Protein AF-A0A6N8H4H5-F1 (afdb_monomer)

pLDDT: mean 72.97, std 14.24, range [39.72, 92.44]

Structure (mmCIF, N/CA/C/O backbone):
data_AF-A0A6N8H4H5-F1
#
_entry.id   AF-A0A6N8H4H5-F1
#
loop_
_atom_site.group_PDB
_atom_site.id
_atom_site.type_symbol
_atom_site.label_atom_id
_atom_site.label_alt_id
_atom_site.label_comp_id
_atom_site.label_asym_id
_atom_site.label_entity_id
_atom_site.label_seq_id
_atom_site.pdbx_PDB_ins_code
_atom_site.Cartn_x
_atom_site.Cartn_y
_atom_site.Cartn_z
_atom_site.occupancy
_atom_site.B_iso_or_equiv
_atom_site.auth_seq_id
_atom_site.auth_comp_id
_atom_site.auth_asym_id
_atom_site.auth_atom_id
_atom_site.pdbx_PDB_model_num
ATOM 1 N N . MET A 1 1 ? -21.437 -4.713 -33.690 1.00 43.69 1 MET A N 1
ATOM 2 C CA . MET A 1 1 ? -20.366 -3.698 -33.616 1.00 43.69 1 MET A CA 1
ATOM 3 C C . MET A 1 1 ? -19.085 -4.381 -34.052 1.00 43.69 1 MET A C 1
ATOM 5 O O . MET A 1 1 ? -18.631 -5.266 -33.344 1.00 43.69 1 MET A O 1
ATOM 9 N N . SER A 1 2 ? -18.586 -4.101 -35.254 1.00 47.16 2 SER A N 1
ATOM 10 C CA . SER A 1 2 ? -17.380 -4.763 -35.764 1.00 47.16 2 SER A CA 1
ATOM 11 C C . SER A 1 2 ? -16.152 -4.190 -35.055 1.00 47.16 2 SER A C 1
ATOM 13 O O . SER A 1 2 ? -15.905 -2.990 -35.151 1.00 47.16 2 SER A O 1
ATOM 15 N N . GLU A 1 3 ? -15.398 -5.023 -34.334 1.00 49.66 3 GLU A N 1
ATOM 16 C CA . GLU A 1 3 ? -14.085 -4.649 -33.798 1.00 49.66 3 GLU A CA 1
ATOM 17 C C . GLU A 1 3 ? -13.124 -4.380 -34.962 1.00 49.66 3 GLU A C 1
ATOM 19 O O . GLU A 1 3 ? -12.720 -5.289 -35.693 1.00 49.66 3 GLU A O 1
ATOM 24 N N . TYR A 1 4 ? -12.752 -3.118 -35.156 1.00 48.62 4 TYR A N 1
ATOM 25 C CA . TYR A 1 4 ? -11.718 -2.748 -36.112 1.00 48.62 4 TYR A CA 1
ATOM 26 C C . TYR A 1 4 ? -10.347 -3.074 -35.512 1.00 48.62 4 TYR A C 1
ATOM 28 O O . TYR A 1 4 ? -9.849 -2.352 -34.654 1.00 48.62 4 TYR A O 1
ATOM 36 N N . LYS A 1 5 ? -9.707 -4.152 -35.978 1.00 54.41 5 LYS A N 1
ATOM 37 C CA . LYS A 1 5 ? -8.287 -4.411 -35.700 1.00 54.41 5 LYS A CA 1
ATOM 38 C C . LYS A 1 5 ? -7.439 -3.785 -36.804 1.00 54.41 5 LYS A C 1
ATOM 40 O O . LYS A 1 5 ? -7.489 -4.220 -37.956 1.00 54.41 5 LYS A O 1
ATOM 45 N N . LEU A 1 6 ? -6.656 -2.763 -36.452 1.00 58.09 6 LEU A N 1
ATOM 46 C CA . LEU A 1 6 ? -5.573 -2.263 -37.302 1.00 58.09 6 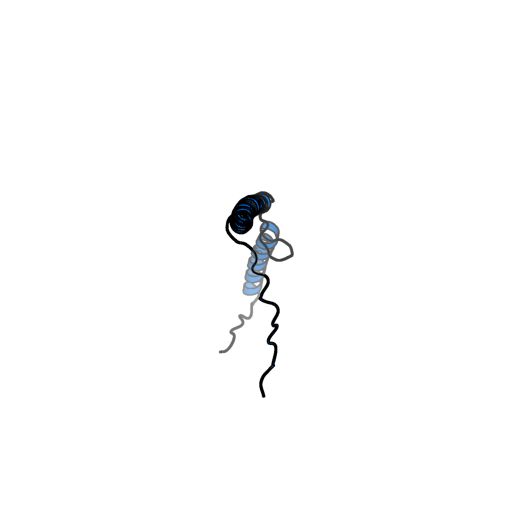LEU A CA 1
ATOM 47 C C . LEU A 1 6 ? -4.674 -3.449 -37.671 1.00 58.09 6 LEU A C 1
ATOM 49 O O . LEU A 1 6 ? -4.214 -4.166 -36.788 1.00 58.09 6 LEU A O 1
ATOM 53 N N . LYS A 1 7 ? -4.419 -3.669 -38.964 1.00 61.03 7 LYS A N 1
ATOM 54 C CA . LYS A 1 7 ? -3.366 -4.591 -39.407 1.00 61.03 7 LYS A CA 1
ATOM 55 C C . LYS A 1 7 ? -2.055 -3.805 -39.418 1.00 61.03 7 LYS A C 1
ATOM 57 O O . LYS A 1 7 ? -1.870 -2.997 -40.331 1.00 61.03 7 LYS A O 1
ATOM 62 N N . PRO A 1 8 ? -1.157 -3.970 -38.431 1.00 62.03 8 PRO A N 1
ATOM 63 C CA . PRO A 1 8 ? 0.086 -3.223 -38.432 1.00 62.03 8 PRO A CA 1
ATOM 64 C C . PRO A 1 8 ? 0.955 -3.717 -39.593 1.00 62.03 8 PRO A C 1
ATOM 66 O O . PRO A 1 8 ? 1.492 -4.821 -39.576 1.00 62.03 8 PRO A O 1
ATOM 69 N N . GLY A 1 9 ? 1.114 -2.884 -40.623 1.00 77.12 9 GLY A N 1
ATOM 70 C CA . GLY A 1 9 ? 2.256 -3.006 -41.527 1.00 77.12 9 GLY A CA 1
ATOM 71 C C . GLY A 1 9 ? 3.571 -2.788 -40.762 1.00 77.12 9 GLY A C 1
ATOM 72 O O . GLY A 1 9 ? 3.570 -2.521 -39.559 1.00 77.12 9 GLY A O 1
ATOM 73 N N . LYS A 1 10 ? 4.721 -2.824 -41.450 1.00 79.75 10 LYS A N 1
ATOM 74 C CA . LYS A 1 10 ? 6.044 -2.631 -40.809 1.00 79.75 10 LYS A CA 1
ATOM 75 C C . LYS A 1 10 ? 6.121 -1.373 -39.928 1.00 79.75 10 LYS A C 1
ATOM 77 O O . LYS A 1 10 ? 6.761 -1.401 -38.883 1.00 79.75 10 LYS A O 1
ATOM 82 N N . LEU A 1 11 ? 5.460 -0.289 -40.342 1.00 78.38 11 LEU A N 1
ATOM 83 C CA . LEU A 1 11 ? 5.392 0.959 -39.578 1.00 78.38 11 LEU A CA 1
ATOM 84 C C . LEU A 1 11 ? 4.516 0.833 -38.322 1.00 78.38 11 LEU A C 1
ATOM 86 O O . LEU A 1 11 ? 4.924 1.278 -37.256 1.00 78.38 11 LEU A O 1
ATOM 90 N N . GLY A 1 12 ? 3.356 0.179 -38.432 1.00 74.88 12 GLY A N 1
ATOM 91 C CA . GLY A 1 12 ? 2.470 -0.061 -37.291 1.00 74.88 12 GLY A CA 1
ATOM 92 C C . GLY A 1 12 ? 3.131 -0.925 -36.218 1.00 74.88 12 GLY A C 1
ATOM 93 O O . GLY A 1 12 ? 2.983 -0.636 -35.037 1.00 74.88 12 GLY A O 1
ATOM 94 N N . LYS A 1 13 ? 3.933 -1.920 -36.624 1.00 82.00 13 LYS A N 1
ATOM 95 C CA . LYS A 1 13 ? 4.674 -2.773 -35.686 1.00 82.00 13 LYS A CA 1
ATOM 96 C C . LYS A 1 13 ? 5.704 -1.977 -34.880 1.00 82.00 13 LYS A C 1
ATOM 98 O O . LYS A 1 13 ? 5.700 -2.062 -33.664 1.00 82.00 13 LYS A O 1
ATOM 103 N N . LYS A 1 14 ? 6.497 -1.118 -35.534 1.00 84.81 14 LYS A N 1
ATOM 104 C CA . LYS A 1 14 ? 7.461 -0.242 -34.840 1.00 84.81 14 LYS A CA 1
ATOM 105 C C . LYS A 1 14 ? 6.805 0.6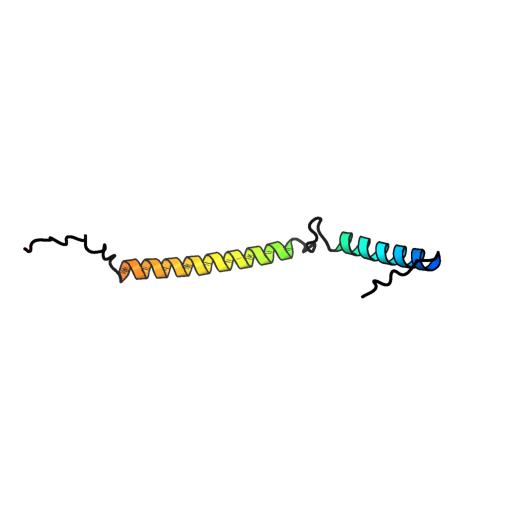72 -33.806 1.00 84.81 14 LYS A C 1
ATOM 107 O O . LYS A 1 14 ? 7.393 0.938 -32.767 1.00 84.81 14 LYS A O 1
ATOM 112 N N . ILE A 1 15 ? 5.616 1.183 -34.121 1.00 81.00 15 ILE A N 1
ATOM 113 C CA . ILE A 1 15 ? 4.859 2.033 -33.203 1.00 81.00 15 ILE A CA 1
ATOM 114 C C . ILE A 1 15 ? 4.389 1.206 -32.001 1.00 81.00 15 ILE A C 1
ATOM 116 O O . ILE A 1 15 ? 4.616 1.623 -30.874 1.00 81.00 15 ILE A O 1
ATOM 120 N N . MET A 1 16 ? 3.810 0.022 -32.227 1.00 76.25 16 MET A N 1
ATOM 121 C CA . MET A 1 16 ? 3.403 -0.887 -31.146 1.00 76.25 16 MET A CA 1
ATOM 122 C C . MET A 1 16 ? 4.578 -1.282 -30.249 1.00 76.25 16 MET A C 1
ATOM 124 O O . MET A 1 16 ? 4.453 -1.186 -29.036 1.00 76.25 16 MET A O 1
ATOM 128 N N . ASP A 1 17 ? 5.730 -1.624 -30.830 1.00 87.56 17 ASP A N 1
ATOM 129 C CA . ASP A 1 17 ? 6.939 -1.965 -30.073 1.00 87.56 17 ASP A CA 1
ATOM 130 C C . ASP A 1 17 ? 7.398 -0.787 -29.187 1.00 87.56 17 ASP A C 1
ATOM 132 O O . ASP A 1 17 ? 7.837 -0.978 -28.054 1.00 87.56 17 ASP A O 1
ATOM 136 N N . ALA A 1 18 ? 7.274 0.453 -29.679 1.00 85.62 18 ALA A N 1
ATOM 137 C CA . ALA A 1 18 ? 7.604 1.648 -28.905 1.00 85.62 18 ALA A CA 1
ATOM 138 C C . ALA A 1 18 ? 6.617 1.896 -27.754 1.00 85.62 18 ALA A C 1
ATOM 140 O O . ALA A 1 18 ? 7.052 2.247 -26.659 1.00 85.62 18 ALA A O 1
ATOM 141 N N . TYR A 1 19 ? 5.315 1.704 -27.986 1.00 85.75 19 TYR A N 1
ATOM 142 C CA . TYR A 1 19 ? 4.300 1.794 -26.932 1.00 85.75 19 TYR A CA 1
ATOM 143 C C . TYR A 1 19 ? 4.510 0.722 -25.869 1.00 85.75 19 TYR A C 1
ATOM 145 O O . TYR A 1 19 ? 4.571 1.054 -24.690 1.00 85.75 19 TYR A O 1
ATOM 153 N N . GLN A 1 20 ? 4.725 -0.523 -26.288 1.00 89.50 20 GLN A N 1
ATOM 154 C CA . GLN A 1 20 ? 4.993 -1.626 -25.378 1.00 89.50 20 GLN A CA 1
ATOM 155 C C . GLN A 1 20 ? 6.244 -1.357 -24.536 1.00 89.50 20 GLN A C 1
ATOM 157 O O . GLN A 1 20 ? 6.206 -1.477 -23.321 1.00 89.50 20 GLN A O 1
ATOM 162 N N . GLY A 1 21 ? 7.318 -0.839 -25.138 1.00 92.44 21 GLY A N 1
ATOM 163 C CA . GLY A 1 21 ? 8.510 -0.455 -24.378 1.00 92.44 21 GLY A CA 1
ATOM 164 C C . GLY A 1 21 ? 8.299 0.703 -23.387 1.00 92.44 21 GLY A C 1
ATOM 165 O O . GLY A 1 21 ? 9.091 0.856 -22.456 1.00 92.44 21 GLY A O 1
ATOM 166 N N . ILE A 1 22 ? 7.278 1.548 -23.573 1.00 89.25 22 ILE A N 1
ATOM 167 C CA . ILE A 1 22 ? 6.879 2.569 -22.589 1.00 89.25 22 ILE A CA 1
ATOM 168 C C . ILE A 1 22 ? 6.049 1.926 -21.473 1.00 89.25 22 ILE A C 1
ATOM 170 O O . ILE A 1 22 ? 6.282 2.236 -20.305 1.00 89.25 22 ILE A O 1
ATOM 174 N N . GLU A 1 23 ? 5.122 1.035 -21.823 1.00 85.31 23 GLU A N 1
ATOM 175 C CA . GLU A 1 23 ? 4.298 0.284 -20.871 1.00 85.31 23 GLU A CA 1
ATOM 176 C C . GLU A 1 23 ? 5.166 -0.573 -19.948 1.00 85.31 23 GLU A C 1
ATOM 178 O O . GLU A 1 23 ? 5.054 -0.443 -18.732 1.00 85.31 23 GLU A O 1
ATOM 183 N N . ASP A 1 24 ? 6.115 -1.332 -20.498 1.00 92.19 24 ASP A N 1
ATOM 184 C CA . ASP A 1 24 ? 7.040 -2.170 -19.730 1.00 92.19 24 ASP A CA 1
ATOM 185 C C . ASP A 1 24 ? 7.816 -1.334 -18.698 1.00 92.19 24 ASP A C 1
ATOM 187 O O . ASP A 1 24 ? 7.889 -1.672 -17.519 1.00 92.19 24 ASP A O 1
ATOM 191 N N . LYS A 1 25 ? 8.321 -0.160 -19.104 1.00 92.19 25 LYS A N 1
ATOM 192 C CA . LYS A 1 25 ? 9.024 0.762 -18.195 1.00 92.19 25 LYS A CA 1
ATOM 193 C C . LYS A 1 25 ? 8.117 1.337 -17.115 1.00 92.19 25 LYS A C 1
ATOM 195 O O . LYS A 1 25 ? 8.594 1.614 -16.015 1.00 92.19 25 LYS A O 1
ATOM 200 N N . PHE A 1 26 ? 6.850 1.589 -17.430 1.00 89.38 26 PHE A N 1
ATOM 201 C CA . PHE A 1 26 ? 5.886 2.073 -16.451 1.00 89.38 26 PHE A CA 1
ATOM 202 C C . PHE A 1 26 ? 5.591 0.990 -15.412 1.00 89.38 26 PHE A C 1
ATOM 204 O O . PHE A 1 26 ? 5.679 1.270 -14.217 1.00 89.38 26 PHE A O 1
ATOM 211 N N . VAL A 1 27 ? 5.321 -0.238 -15.860 1.00 89.50 27 VAL A N 1
ATOM 212 C CA . VAL A 1 27 ? 5.083 -1.403 -14.997 1.00 89.50 27 VAL A CA 1
ATOM 213 C C . VAL A 1 27 ? 6.287 -1.629 -14.081 1.00 89.50 27 VAL A C 1
ATOM 215 O O . VAL A 1 27 ? 6.142 -1.611 -12.861 1.00 89.50 27 VAL A O 1
ATOM 218 N N . ASP A 1 28 ? 7.498 -1.692 -14.637 1.00 89.00 28 ASP A N 1
ATOM 219 C CA . ASP A 1 28 ? 8.725 -1.888 -13.859 1.00 89.00 28 ASP A CA 1
ATOM 220 C C . ASP A 1 28 ? 8.948 -0.790 -12.810 1.00 89.00 28 ASP A C 1
ATOM 222 O O . ASP A 1 28 ? 9.419 -1.055 -11.698 1.00 89.00 28 ASP A O 1
ATOM 226 N N . LYS A 1 29 ? 8.627 0.464 -13.147 1.00 86.75 29 LYS A N 1
ATOM 227 C CA . LYS A 1 29 ? 8.906 1.616 -12.284 1.00 86.75 29 LYS A CA 1
ATOM 228 C C . LYS A 1 29 ? 7.845 1.832 -11.210 1.00 86.75 29 LYS A C 1
ATOM 230 O O . LYS A 1 29 ? 8.199 2.281 -10.120 1.00 86.75 29 LYS A O 1
ATOM 235 N N . PHE A 1 30 ? 6.581 1.550 -11.515 1.00 84.94 30 PHE A N 1
ATOM 236 C CA . PHE A 1 30 ? 5.447 1.983 -10.703 1.00 84.94 30 PHE A CA 1
ATOM 237 C C . PHE A 1 30 ? 4.551 0.861 -10.202 1.00 84.94 30 PHE A C 1
ATOM 239 O O . PHE A 1 30 ? 3.750 1.166 -9.329 1.00 84.94 30 PHE A O 1
ATOM 246 N N . LEU A 1 31 ? 4.655 -0.379 -10.691 1.00 89.31 31 LEU A N 1
ATOM 247 C CA . LEU A 1 31 ? 3.763 -1.473 -10.286 1.00 89.31 31 LEU A CA 1
ATOM 248 C C . LEU A 1 31 ? 4.508 -2.637 -9.625 1.00 89.31 31 LEU A C 1
ATOM 250 O O . LEU A 1 31 ? 5.622 -2.975 -10.025 1.00 89.31 31 LEU A O 1
ATOM 254 N N . GLU A 1 32 ? 3.897 -3.219 -8.598 1.00 86.75 32 GLU A N 1
ATOM 255 C CA . GLU A 1 32 ? 4.267 -4.511 -8.012 1.00 86.75 32 GLU A CA 1
ATOM 256 C C . GLU A 1 32 ? 3.724 -5.666 -8.882 1.00 86.75 32 GLU A C 1
ATOM 258 O O . GLU A 1 32 ? 2.946 -5.445 -9.814 1.00 86.75 32 GLU A O 1
ATOM 263 N N . GLU A 1 33 ? 4.120 -6.914 -8.598 1.00 84.62 33 GLU A N 1
ATOM 264 C CA . GLU A 1 33 ? 3.706 -8.090 -9.393 1.00 84.62 33 GLU A CA 1
ATOM 265 C C . GLU A 1 33 ? 2.186 -8.332 -9.404 1.00 84.62 33 GLU A C 1
ATOM 267 O O . GLU A 1 33 ? 1.655 -8.903 -10.355 1.00 84.62 33 GLU A O 1
ATOM 272 N N . ASP A 1 34 ? 1.474 -7.880 -8.371 1.00 84.62 34 ASP A N 1
ATOM 273 C CA . ASP A 1 34 ? 0.015 -7.980 -8.261 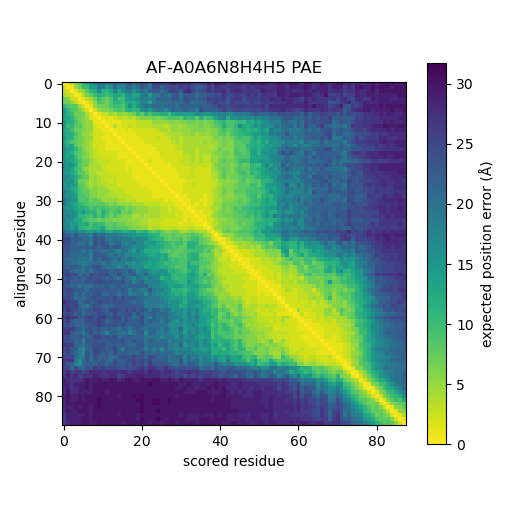1.00 84.62 34 ASP A CA 1
ATOM 274 C C . ASP A 1 34 ? -0.734 -6.843 -8.987 1.00 84.62 34 ASP A C 1
ATOM 276 O O . ASP A 1 34 ? -1.966 -6.797 -8.973 1.00 84.62 34 ASP A O 1
ATOM 280 N N . GLY A 1 35 ? -0.004 -5.930 -9.638 1.00 82.44 35 GLY A N 1
ATOM 281 C CA . GLY A 1 35 ? -0.555 -4.771 -10.337 1.00 82.44 35 GLY A CA 1
ATOM 282 C C . GLY A 1 35 ? -0.905 -3.591 -9.426 1.00 82.44 35 GLY A C 1
ATOM 283 O O . GLY A 1 35 ? -1.440 -2.592 -9.914 1.00 82.44 35 GLY A O 1
ATOM 284 N N . SER A 1 36 ? -0.611 -3.669 -8.125 1.00 82.25 36 SER A N 1
ATOM 285 C CA . SER A 1 36 ? -0.700 -2.521 -7.222 1.00 82.25 36 SER A CA 1
ATOM 286 C C . SER A 1 36 ? 0.450 -1.540 -7.466 1.00 82.25 36 SER A C 1
ATOM 288 O O . SER A 1 36 ? 1.477 -1.887 -8.048 1.00 82.25 36 SER A O 1
ATOM 290 N N . LEU A 1 37 ? 0.283 -0.276 -7.068 1.00 83.69 37 LEU A N 1
ATOM 291 C CA . LEU A 1 37 ? 1.361 0.703 -7.185 1.00 83.69 37 LEU A CA 1
ATOM 292 C C . LEU A 1 37 ? 2.495 0.355 -6.213 1.00 83.69 37 LEU A C 1
ATOM 294 O O . LEU A 1 37 ? 2.234 0.057 -5.051 1.00 83.69 37 LEU A O 1
ATOM 298 N N . LYS A 1 38 ? 3.745 0.541 -6.652 1.00 84.12 38 LYS A N 1
ATOM 299 C CA . LYS A 1 38 ? 4.958 0.614 -5.824 1.00 84.12 38 LYS A CA 1
ATOM 300 C C . LYS A 1 38 ? 4.892 1.850 -4.940 1.00 84.12 38 LYS A C 1
ATOM 302 O O . LYS A 1 38 ? 5.618 2.833 -5.117 1.00 84.12 38 LYS A O 1
ATOM 307 N N . THR A 1 39 ? 3.957 1.856 -4.005 1.00 68.81 39 THR A N 1
ATOM 308 C CA . THR A 1 39 ? 3.883 2.875 -2.982 1.00 68.81 39 THR A CA 1
ATOM 309 C C . THR A 1 39 ? 5.027 2.561 -2.033 1.00 68.81 39 THR A C 1
ATOM 311 O O . THR A 1 39 ? 4.914 1.665 -1.204 1.00 68.81 39 THR A O 1
ATOM 314 N N . GLY A 1 40 ? 6.181 3.215 -2.208 1.00 65.88 40 GLY A N 1
ATOM 315 C CA . GLY A 1 40 ? 7.338 2.979 -1.339 1.00 65.88 40 GLY A CA 1
ATOM 316 C C . GLY A 1 40 ? 6.924 3.020 0.137 1.00 65.88 40 GLY A C 1
ATOM 317 O O . GLY A 1 40 ? 5.950 3.697 0.469 1.00 65.88 40 GLY A O 1
ATOM 318 N N . GLY A 1 41 ? 7.649 2.325 1.024 1.00 64.75 41 GLY A N 1
ATOM 319 C CA . GLY A 1 41 ? 7.198 1.987 2.392 1.00 64.75 41 GLY A CA 1
ATOM 320 C C . GLY A 1 41 ? 6.731 3.141 3.301 1.00 64.75 41 GLY A C 1
ATOM 321 O O . GLY A 1 41 ? 6.308 2.916 4.427 1.00 64.75 41 GLY A O 1
ATOM 322 N N . MET A 1 42 ? 6.795 4.390 2.844 1.00 65.19 42 MET A N 1
ATOM 323 C CA . MET A 1 42 ? 6.137 5.549 3.442 1.00 65.19 42 MET A CA 1
ATOM 324 C C . MET A 1 42 ? 4.600 5.491 3.359 1.00 65.19 42 MET A C 1
ATOM 326 O O . MET A 1 42 ? 3.945 5.920 4.305 1.00 65.19 42 MET A O 1
ATOM 330 N N . ALA A 1 43 ? 4.022 4.944 2.284 1.00 66.44 43 ALA A N 1
ATOM 331 C CA . ALA A 1 43 ? 2.568 4.820 2.142 1.00 66.44 43 ALA A CA 1
ATOM 332 C C . ALA A 1 43 ? 1.991 3.739 3.065 1.00 66.44 43 ALA A C 1
ATOM 334 O O . ALA A 1 43 ? 1.030 4.004 3.779 1.00 66.44 43 ALA A O 1
ATOM 335 N N . GLU A 1 44 ? 2.641 2.574 3.134 1.00 68.00 44 GLU A N 1
ATOM 336 C CA . GLU A 1 44 ? 2.294 1.510 4.086 1.00 68.00 44 GLU A CA 1
ATOM 337 C C . GLU A 1 44 ? 2.408 1.984 5.538 1.00 68.00 44 GLU A C 1
ATOM 339 O O . GLU A 1 44 ? 1.554 1.703 6.376 1.00 68.00 44 GLU A O 1
ATOM 344 N N . LYS A 1 45 ? 3.451 2.760 5.856 1.00 70.94 45 LYS A N 1
ATOM 345 C CA . LYS A 1 45 ? 3.600 3.358 7.189 1.00 70.94 45 LYS A CA 1
ATOM 346 C C . LYS A 1 45 ? 2.487 4.353 7.499 1.00 70.94 45 LYS A C 1
ATOM 348 O O . LYS A 1 45 ? 2.037 4.404 8.642 1.00 70.94 45 LYS A O 1
ATOM 353 N N . ALA A 1 46 ? 2.052 5.137 6.513 1.00 69.50 46 ALA A N 1
ATOM 354 C CA . ALA A 1 46 ? 0.956 6.078 6.689 1.00 69.50 46 ALA A CA 1
ATOM 355 C C . ALA A 1 46 ? -0.369 5.344 6.941 1.00 69.50 46 ALA A C 1
ATOM 357 O O . ALA A 1 46 ? -1.030 5.635 7.935 1.00 69.50 46 ALA A O 1
ATOM 358 N N . THR A 1 47 ? -0.729 4.356 6.116 1.00 74.00 47 THR A N 1
ATOM 359 C CA . THR A 1 47 ? -1.963 3.573 6.305 1.00 74.00 47 THR A CA 1
ATOM 360 C C . THR A 1 47 ? -1.954 2.806 7.627 1.00 74.00 47 THR A C 1
ATOM 362 O O . THR A 1 47 ? -2.938 2.851 8.362 1.00 74.00 47 THR A O 1
ATOM 365 N N . ALA A 1 48 ? -0.827 2.195 8.003 1.00 75.94 48 ALA A N 1
ATOM 366 C CA . ALA A 1 48 ? -0.682 1.522 9.293 1.00 75.9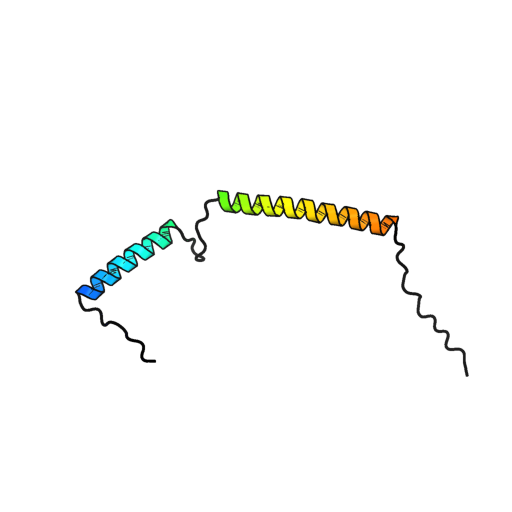4 48 ALA A CA 1
ATOM 367 C C . ALA A 1 48 ? -0.836 2.484 10.486 1.00 75.94 48 ALA A C 1
ATOM 369 O O . ALA A 1 48 ? -1.456 2.137 11.493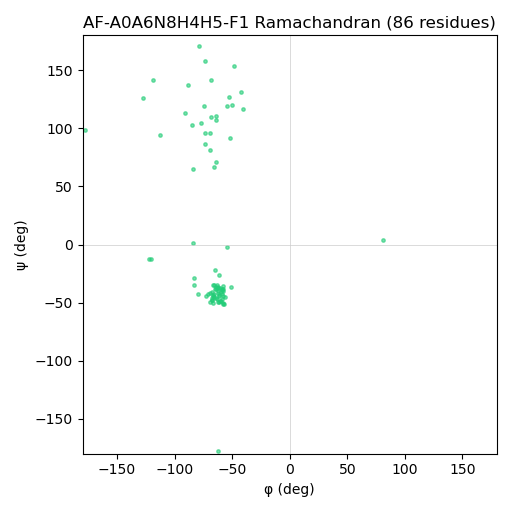 1.00 75.94 48 ALA A O 1
ATOM 370 N N . ALA A 1 49 ? -0.296 3.703 10.389 1.00 73.19 49 ALA A N 1
ATOM 371 C CA . ALA A 1 49 ? -0.464 4.717 11.426 1.00 73.19 49 ALA A CA 1
ATOM 372 C C . ALA A 1 49 ? -1.928 5.163 11.559 1.00 73.19 49 ALA A C 1
ATOM 374 O O . ALA A 1 49 ? -2.421 5.277 12.681 1.00 73.19 49 ALA A O 1
ATOM 375 N N . TYR A 1 50 ? -2.629 5.364 10.438 1.00 66.12 50 TYR A N 1
ATOM 376 C CA . TYR A 1 50 ? -4.056 5.697 10.440 1.00 66.12 50 TYR A CA 1
ATOM 377 C C . TYR A 1 50 ? -4.902 4.595 11.082 1.00 66.12 50 TYR A C 1
ATOM 379 O O . TYR A 1 50 ? -5.659 4.891 12.005 1.00 66.12 50 TYR A O 1
ATOM 387 N N . HIS A 1 51 ? -4.709 3.334 10.686 1.00 78.94 51 HIS A N 1
ATOM 388 C CA . HIS A 1 51 ? -5.416 2.203 11.297 1.00 78.94 51 HIS A CA 1
ATOM 389 C C . HIS A 1 51 ? -5.159 2.099 12.803 1.00 78.94 51 HIS A C 1
ATOM 391 O O . HIS A 1 51 ? -6.081 1.881 13.580 1.00 78.94 51 HIS A O 1
ATOM 397 N N . LYS A 1 52 ? -3.926 2.348 13.258 1.00 79.69 52 LYS A N 1
ATOM 398 C CA . LYS A 1 52 ? -3.603 2.311 14.691 1.00 79.69 52 LYS A CA 1
ATOM 399 C C . LYS A 1 52 ? -4.329 3.394 15.497 1.00 79.69 52 LYS A C 1
ATOM 401 O O . LYS A 1 52 ? -4.726 3.154 16.641 1.00 79.69 52 LYS A O 1
ATOM 406 N N . VAL A 1 53 ? -4.473 4.592 14.930 1.00 78.88 53 VAL A N 1
ATOM 407 C CA . VAL A 1 53 ? -5.253 5.673 15.550 1.00 78.88 53 VAL A CA 1
ATOM 408 C C . VAL A 1 53 ? -6.728 5.287 15.598 1.00 78.88 53 VAL A C 1
ATOM 410 O O . VAL A 1 53 ? -7.348 5.425 16.650 1.00 78.88 53 VAL A O 1
ATOM 413 N N . GLU A 1 54 ? -7.264 4.749 14.504 1.00 79.00 54 GLU A N 1
ATOM 414 C CA . GLU A 1 54 ? -8.646 4.274 14.424 1.00 79.00 54 GLU A CA 1
ATOM 415 C C . GLU A 1 54 ? -8.943 3.201 15.483 1.00 79.00 54 GLU A C 1
ATOM 417 O O . GLU A 1 54 ? -9.851 3.386 16.293 1.00 79.00 54 GLU A O 1
ATOM 422 N N . ASP A 1 55 ? -8.119 2.154 15.575 1.00 81.50 55 ASP A N 1
ATOM 423 C CA . ASP A 1 55 ? -8.267 1.080 16.565 1.00 81.50 55 ASP A CA 1
ATOM 424 C C . ASP A 1 55 ? -8.242 1.608 18.003 1.00 81.50 55 ASP A C 1
ATOM 426 O O . ASP A 1 55 ? -9.008 1.168 18.865 1.00 81.50 55 ASP A O 1
ATOM 430 N N . THR A 1 56 ? -7.373 2.585 18.273 1.00 84.56 56 THR A N 1
ATOM 431 C CA . THR A 1 56 ? -7.260 3.201 19.600 1.00 84.56 56 THR A CA 1
ATOM 432 C C . THR A 1 56 ? -8.523 3.983 19.950 1.00 84.56 56 THR A C 1
ATOM 434 O O . THR A 1 56 ? -9.030 3.873 21.068 1.00 84.56 56 THR A O 1
ATOM 437 N N . VAL A 1 57 ? -9.048 4.758 19.001 1.00 75.44 57 VAL A N 1
ATOM 438 C CA . VAL A 1 57 ? -10.244 5.578 19.205 1.00 75.44 57 VAL A CA 1
ATOM 439 C C . VAL A 1 57 ? -11.479 4.691 19.355 1.00 75.44 57 VAL A C 1
ATOM 441 O O . VAL A 1 57 ? -12.202 4.824 20.341 1.00 75.44 57 VAL A O 1
ATOM 444 N N . VAL A 1 58 ? -11.689 3.738 18.444 1.00 84.31 58 VAL A N 1
ATOM 445 C CA . VAL A 1 58 ? -12.819 2.793 18.490 1.00 84.31 58 VAL A CA 1
ATOM 446 C C . VAL A 1 58 ? -12.760 1.935 19.754 1.00 84.31 58 VAL A C 1
ATOM 448 O O . VAL A 1 58 ? -13.770 1.752 20.433 1.00 84.31 58 VAL A O 1
ATOM 451 N N . GLY A 1 59 ? -11.574 1.442 20.119 1.00 81.81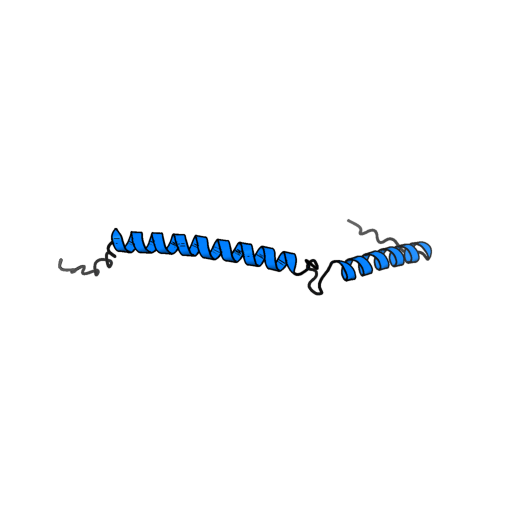 59 GLY A N 1
ATOM 452 C CA . GLY A 1 59 ? -11.370 0.704 21.363 1.00 81.81 59 GLY A CA 1
ATOM 453 C C . GLY A 1 59 ? -11.653 1.550 22.608 1.00 81.81 59 GLY A C 1
ATOM 454 O O . GLY A 1 59 ? -12.211 1.044 23.581 1.00 81.81 59 GLY A O 1
ATOM 455 N N . GLY A 1 60 ? -11.311 2.841 22.575 1.00 86.69 60 GLY A N 1
ATOM 456 C CA . GLY A 1 60 ? -11.647 3.802 23.624 1.00 86.69 60 GLY A CA 1
ATOM 457 C C . GLY A 1 60 ? -13.156 3.988 23.783 1.00 86.69 60 GLY A C 1
ATOM 458 O O . GLY A 1 60 ? -13.666 3.851 24.894 1.00 86.69 60 GLY A O 1
ATOM 459 N N . TYR A 1 61 ? -13.874 4.212 22.680 1.00 71.50 61 TYR A N 1
ATOM 460 C CA . TYR A 1 61 ? -15.335 4.337 22.697 1.00 71.50 61 TYR A CA 1
ATOM 461 C C . TYR A 1 61 ? -16.015 3.084 23.251 1.00 71.50 61 TYR A C 1
ATOM 463 O O . TYR A 1 61 ? -16.821 3.196 24.171 1.00 71.50 61 TYR A O 1
ATOM 471 N N . LYS A 1 62 ? -15.611 1.888 22.803 1.00 85.12 62 LYS A N 1
ATOM 472 C CA . LYS A 1 62 ? -16.160 0.621 23.319 1.00 85.12 62 LYS A CA 1
ATOM 473 C C . LYS A 1 62 ? -15.985 0.458 24.829 1.00 85.12 62 LYS A C 1
ATOM 475 O O . LYS A 1 62 ? -16.851 -0.100 25.492 1.00 85.12 62 LYS A O 1
ATOM 480 N N . LYS A 1 63 ? -14.872 0.931 25.401 1.00 83.88 63 LYS A N 1
ATOM 481 C CA . LYS A 1 63 ? -14.663 0.878 26.859 1.00 83.88 63 LYS A CA 1
ATOM 482 C C . LYS A 1 63 ? -15.628 1.785 27.609 1.00 83.88 63 LYS A C 1
ATOM 484 O O . LYS A 1 63 ? -16.120 1.388 28.658 1.00 83.88 63 LYS A O 1
ATOM 489 N N . VAL A 1 64 ? -15.877 2.983 27.082 1.00 81.06 64 VAL A N 1
ATOM 490 C CA . VAL A 1 64 ? -16.842 3.918 27.671 1.00 81.06 64 VAL A CA 1
ATOM 491 C C . VAL A 1 64 ? -18.253 3.354 27.564 1.00 81.06 64 VAL A C 1
ATOM 493 O O . VAL A 1 64 ? -18.976 3.383 28.551 1.00 81.06 64 VAL A O 1
ATOM 496 N N . GLU A 1 65 ? -18.620 2.785 26.414 1.00 76.94 65 GLU A N 1
ATOM 497 C CA . GLU A 1 65 ? -19.910 2.111 26.241 1.00 76.94 65 GLU A CA 1
ATOM 498 C C . GLU A 1 65 ? -20.077 0.948 27.218 1.00 76.94 65 GLU A C 1
ATOM 500 O O . GLU A 1 65 ? -21.085 0.894 27.911 1.00 76.94 65 GLU A O 1
ATOM 505 N N . ASN A 1 66 ? -19.085 0.064 27.349 1.00 80.00 66 ASN A N 1
ATOM 506 C CA . ASN A 1 66 ? -19.158 -1.044 28.303 1.00 80.00 66 ASN A CA 1
ATOM 507 C C . ASN A 1 66 ? -19.281 -0.545 29.747 1.00 80.00 66 ASN A C 1
ATOM 509 O O . ASN A 1 66 ? -20.130 -1.028 30.483 1.00 80.00 66 ASN A O 1
ATOM 513 N N . ALA A 1 67 ? -18.488 0.457 30.139 1.00 81.69 67 ALA A N 1
ATOM 514 C CA . ALA A 1 67 ? -18.582 1.043 31.474 1.00 81.69 67 ALA A CA 1
ATOM 515 C C . ALA A 1 67 ? -19.940 1.718 31.717 1.00 81.69 67 ALA A C 1
ATOM 517 O O . ALA A 1 67 ? -20.452 1.682 32.831 1.00 81.69 67 ALA A O 1
ATOM 518 N N . PHE A 1 68 ? -20.531 2.326 30.687 1.00 79.56 68 PHE A N 1
ATOM 519 C CA . PHE A 1 68 ? -21.871 2.890 30.761 1.00 79.56 68 PHE A CA 1
ATOM 520 C C . PHE A 1 68 ? -22.931 1.794 30.915 1.00 79.56 68 PHE A C 1
ATOM 522 O O . PHE A 1 68 ? -23.789 1.905 31.784 1.00 79.56 68 PHE A O 1
ATOM 529 N N . VAL A 1 69 ? -22.857 0.723 30.121 1.00 82.31 69 VAL A N 1
ATOM 530 C CA . VAL A 1 69 ? -23.758 -0.430 30.250 1.00 82.31 69 VAL A CA 1
ATOM 531 C C . VAL A 1 69 ? -23.648 -1.022 31.653 1.00 82.31 69 VAL A C 1
ATOM 533 O O . VAL A 1 69 ? -24.663 -1.133 32.322 1.00 82.31 69 VAL A O 1
ATOM 536 N N . ASP A 1 70 ? -22.440 -1.293 32.145 1.00 77.56 70 ASP A N 1
ATOM 537 C CA . ASP A 1 70 ? -22.230 -1.872 33.477 1.00 77.56 70 ASP A CA 1
ATOM 538 C C . ASP A 1 70 ? -22.706 -0.951 34.616 1.00 77.56 70 ASP A C 1
ATOM 540 O O . ASP A 1 70 ? -23.197 -1.428 35.637 1.00 77.56 70 ASP A O 1
ATOM 544 N N . ALA A 1 71 ? -22.545 0.369 34.474 1.00 77.12 71 ALA A N 1
ATOM 545 C CA . ALA A 1 71 ? -22.901 1.326 35.523 1.00 77.12 71 ALA A CA 1
ATOM 546 C C . ALA A 1 71 ? -24.389 1.703 35.542 1.00 77.12 71 ALA A C 1
ATOM 548 O O . ALA A 1 71 ? -24.902 2.083 36.595 1.00 77.12 71 ALA A O 1
ATOM 549 N N . PHE A 1 72 ? -25.066 1.661 34.391 1.00 73.69 72 PHE A N 1
ATOM 550 C CA . PHE A 1 72 ? -26.422 2.198 34.241 1.00 73.69 72 PHE A CA 1
ATOM 551 C C . PHE A 1 72 ? -27.469 1.165 33.813 1.00 73.69 72 PHE A C 1
ATOM 553 O O . PHE A 1 72 ? -28.659 1.473 33.886 1.00 73.69 72 PHE A O 1
ATOM 560 N N . LEU A 1 73 ? -27.076 -0.031 33.370 1.00 77.31 73 LEU A N 1
ATOM 561 C CA . LEU A 1 73 ? -27.989 -1.064 32.882 1.00 77.31 73 LEU A CA 1
ATOM 562 C C . LEU A 1 73 ? -27.724 -2.391 33.606 1.00 77.31 73 LEU A C 1
ATOM 564 O O . LEU A 1 73 ? -26.621 -2.924 33.582 1.00 77.31 73 LEU A O 1
ATOM 568 N N . GLU A 1 74 ? -28.759 -2.978 34.199 1.00 70.50 74 GLU A N 1
ATOM 569 C CA . GLU A 1 74 ? -28.722 -4.384 34.608 1.00 70.50 74 GLU A CA 1
ATOM 570 C C . GLU A 1 74 ? -29.186 -5.256 33.439 1.00 70.50 74 GLU A C 1
ATOM 572 O O . GLU A 1 74 ? -30.161 -4.931 32.752 1.00 70.50 74 GLU A O 1
ATOM 577 N N . LYS A 1 75 ? -28.499 -6.381 33.200 1.00 64.12 75 LYS A N 1
ATOM 578 C CA . LYS A 1 75 ? -29.027 -7.412 32.305 1.00 64.12 75 LYS A CA 1
ATOM 579 C C . LYS A 1 75 ? -30.295 -7.962 32.940 1.00 64.12 75 LYS A C 1
ATOM 581 O O . LYS A 1 75 ? -30.234 -8.691 33.923 1.00 64.12 75 LYS A O 1
ATOM 586 N N . VAL A 1 76 ? -31.434 -7.605 32.363 1.00 57.03 76 VAL A N 1
ATOM 587 C CA . VAL A 1 76 ? -32.666 -8.348 32.582 1.00 57.03 76 VAL A CA 1
ATOM 588 C C . VAL A 1 76 ? -32.440 -9.676 31.873 1.00 57.03 76 VAL A C 1
ATOM 590 O O . VAL A 1 76 ? -32.560 -9.744 30.650 1.00 57.03 76 VAL A O 1
ATOM 593 N N . ASP A 1 77 ? -32.015 -10.703 32.613 1.00 55.91 77 ASP A N 1
ATOM 594 C CA . ASP A 1 77 ? -32.211 -12.071 32.147 1.00 55.91 77 ASP A CA 1
ATOM 595 C C . ASP A 1 77 ? -33.692 -12.154 31.768 1.00 55.91 77 ASP A C 1
ATOM 597 O O . ASP A 1 77 ? -34.560 -11.808 32.579 1.00 55.91 77 ASP A O 1
ATOM 601 N N . GLU A 1 78 ? -33.966 -12.470 3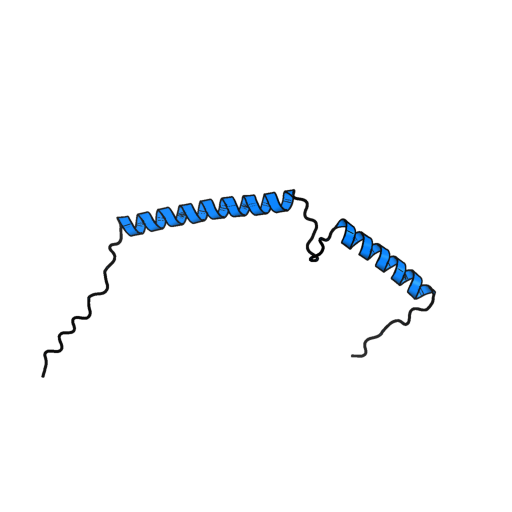0.499 1.00 58.91 78 GLU A N 1
ATOM 602 C CA . GLU A 1 78 ? -35.327 -12.666 30.004 1.00 58.91 78 GLU A CA 1
ATOM 603 C C . GLU A 1 78 ? -36.094 -13.473 31.055 1.00 58.91 78 GLU A C 1
ATOM 605 O O . GLU A 1 78 ? -35.541 -1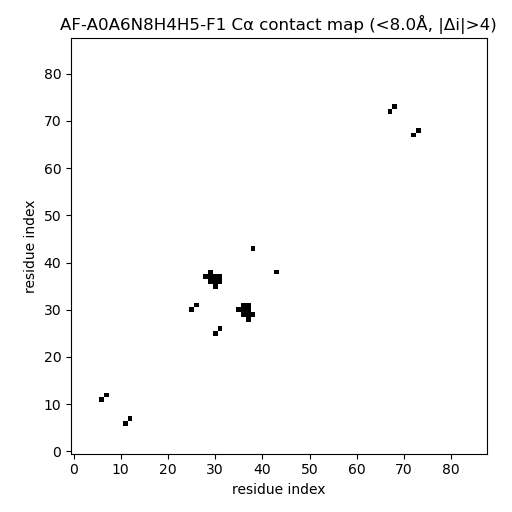4.460 31.556 1.00 58.91 78 GLU A O 1
ATOM 610 N N . PRO A 1 79 ? -37.312 -13.056 31.455 1.00 47.34 79 PRO A N 1
ATOM 611 C CA . PRO A 1 79 ? -38.045 -13.809 32.453 1.00 47.34 79 PRO A CA 1
ATOM 612 C C . PRO A 1 79 ? -38.130 -15.244 31.948 1.00 47.34 79 PRO A C 1
ATOM 614 O O . PRO A 1 79 ? -38.666 -15.472 30.860 1.00 47.34 79 PRO A O 1
ATOM 617 N N . GLU A 1 80 ? -37.565 -16.186 32.720 1.00 50.22 80 GLU A N 1
ATOM 618 C CA . GLU A 1 80 ? -37.836 -17.608 32.549 1.00 50.22 80 GLU A CA 1
ATOM 619 C C . GLU A 1 80 ? -39.328 -17.703 32.269 1.00 50.22 80 GLU A C 1
ATOM 621 O O . GLU A 1 80 ? -40.142 -17.279 33.096 1.00 50.22 80 GLU A O 1
ATOM 626 N N . SER A 1 81 ? -39.668 -18.189 31.080 1.00 48.25 81 SER A N 1
ATOM 627 C CA . SER A 1 81 ? -41.022 -18.470 30.639 1.00 48.25 81 SER A CA 1
ATOM 628 C C . SER A 1 81 ? -41.603 -19.577 31.517 1.00 48.25 81 SER A C 1
ATOM 630 O O . SER A 1 81 ? -41.788 -20.718 31.113 1.00 48.25 81 SER A O 1
ATOM 632 N N . LYS A 1 82 ? -41.892 -19.238 32.772 1.00 49.59 82 LYS A N 1
ATOM 633 C CA . LYS A 1 82 ? -42.805 -19.952 33.649 1.00 49.59 82 LYS A CA 1
ATOM 634 C C . LYS A 1 82 ? -44.200 -19.441 33.333 1.00 49.59 82 LYS A C 1
ATOM 636 O O . LYS A 1 82 ? -44.855 -18.846 34.182 1.00 49.59 82 LYS A O 1
ATOM 641 N N . ASP A 1 83 ? -44.655 -19.704 32.111 1.00 43.72 83 ASP A N 1
ATOM 642 C CA . ASP A 1 83 ? -46.086 -19.854 31.898 1.00 43.72 83 ASP A CA 1
ATOM 643 C C . ASP A 1 83 ? -46.467 -21.204 32.498 1.00 43.72 83 ASP A C 1
ATOM 645 O O . ASP A 1 83 ? -46.449 -22.265 31.878 1.00 43.72 83 ASP A O 1
ATOM 649 N N . SER A 1 84 ? -46.747 -21.140 33.794 1.00 50.69 84 SER A N 1
ATOM 650 C CA . SER A 1 84 ? -47.677 -22.020 34.468 1.00 50.69 84 SER A CA 1
ATOM 651 C C . SER A 1 84 ? -49.002 -22.012 33.696 1.00 50.69 84 SER A C 1
ATOM 653 O O . SER A 1 84 ? -49.874 -21.181 33.953 1.00 50.69 84 SER A O 1
ATOM 655 N N . GLU A 1 85 ? -49.159 -22.941 32.751 1.00 47.59 85 GLU A N 1
ATOM 656 C CA . GLU A 1 85 ? -50.471 -23.365 32.261 1.00 47.59 85 GLU A CA 1
ATOM 657 C C . GLU A 1 85 ? -51.182 -24.133 33.381 1.00 47.59 85 GLU A C 1
ATOM 659 O O . GLU A 1 85 ? -51.209 -25.359 33.433 1.00 47.59 85 GLU A O 1
ATOM 664 N N . GLU A 1 86 ? -51.785 -23.386 34.301 1.00 50.12 86 GLU A N 1
ATOM 665 C CA . GLU A 1 86 ? -52.920 -23.860 35.076 1.00 50.12 86 GLU A CA 1
ATOM 666 C C . GLU A 1 86 ? -54.135 -23.035 34.649 1.00 50.12 86 GLU A C 1
ATOM 668 O O . GLU A 1 86 ? -54.350 -21.919 35.121 1.00 50.12 86 GLU A O 1
ATOM 673 N N . LYS A 1 87 ? -54.898 -23.572 33.688 1.00 44.56 87 LYS A N 1
ATOM 674 C CA . LYS A 1 87 ? -56.346 -23.360 33.524 1.00 44.56 87 LYS A CA 1
ATOM 675 C C . LYS A 1 87 ? -56.872 -24.186 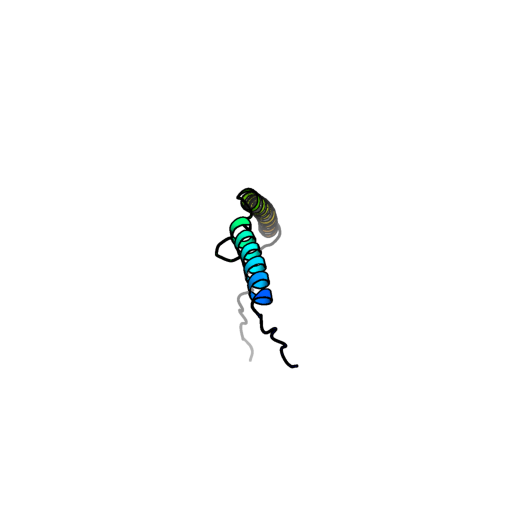32.347 1.00 44.56 87 LYS A C 1
ATOM 677 O O . LYS A 1 87 ? -56.824 -23.722 31.211 1.00 44.56 87 LYS A O 1
ATOM 682 N N . LYS A 1 88 ? -57.465 -25.350 32.630 1.00 39.72 88 LYS A N 1
ATOM 683 C CA . LYS A 1 88 ? -58.923 -25.558 32.528 1.00 39.72 88 LYS A CA 1
ATOM 684 C C . LYS A 1 88 ? -59.343 -26.927 33.055 1.00 39.72 88 LYS A C 1
ATOM 686 O O . LYS A 1 88 ? -58.668 -27.917 32.714 1.00 39.72 88 LYS A O 1
#

Solvent-accessible surface area (backbone atoms only — not comparable to full-atom values): 5521 Å² total; per-residue (Å²): 134,85,83,82,74,83,78,62,49,80,68,46,46,56,51,50,56,52,52,49,57,50,50,53,52,47,42,72,73,40,34,43,99,88,70,46,70,59,61,58,74,65,51,56,52,48,54,52,50,52,51,54,51,49,52,51,51,54,54,50,52,53,51,52,50,50,52,47,43,69,73,75,47,78,85,74,72,74,77,77,84,75,76,75,86,81,84,135

Radius of gyration: 32.33 Å; Cα contacts (8 Å, |Δi|>4): 16; chains: 1; bounding box: 68×32×77 Å

Sequence (88 aa):
MSEYKLKPGKLGKKIMDAYQGIEDKFVDKFLEEDGSLKTGGMAEKATAAYHKVEDTVVGGYKKVENAFVDAFLEKVDEPESKDSEEKK

Foldseek 3Di:
DDPDDDPDDPPNVVVVVVVVVVVVVCCVQFADPVRHGCPDCVVVVVVVVVVVVVCVVVVVVVVVVVVCCVVPPDPPPPPPPPPPPDDD

Secondary structure (DSSP, 8-state):
---------HHHHHHHHHHHHHHHHHHHHHB-TTS-B---THHHHHHHHHHHHHHHHHHHHHHHHHHHHHHH----------------

Mean predicted aligned error: 15.9 Å